Protein AF-A0A5S3QJD7-F1 (afdb_monomer_lite)

Radius of gyration: 11.81 Å; chains: 1; bounding box: 28×22×31 Å

Secondary structure (DSSP, 8-state):
-EEEEEEEE-SS-EEEEEEEEESSHHHHHHHHHHHTGGGPPTT-EEEEEE-SS--EE-TTS-EE--TT--EEEEE---

Foldseek 3Di:
DFKKFKWKDDPQAIDGPDIDDDPDQVRVVVCCVVPPQVVDDARIKIKIWTCPDDFDADPSNYTDDDPPIDIDMGDDDD

Organism: NCBI:txid2583219

Sequence (78 aa):
MNKYYVIRRKEKSDVLETIVEASTVSEAQKFVSENINEDLIEGEMFLIFNDIGPLGFDQGNRVIIPREASLASITRLH

pLDDT: mean 91.23, std 7.46, range [54.97, 97.25]

Structure (mmCIF, N/CA/C/O backbone):
data_AF-A0A5S3QJD7-F1
#
_entry.id   AF-A0A5S3QJD7-F1
#
loop_
_atom_site.group_PDB
_atom_site.id
_atom_site.type_symbol
_atom_site.label_atom_id
_atom_site.label_alt_id
_atom_site.label_comp_id
_atom_site.label_asym_id
_atom_site.label_entity_id
_atom_site.label_seq_id
_atom_site.pdbx_PDB_ins_code
_atom_site.Cartn_x
_atom_site.Cartn_y
_atom_site.Cartn_z
_atom_site.occupancy
_atom_site.B_iso_or_equiv
_atom_site.auth_seq_id
_atom_site.auth_comp_id
_atom_site.auth_asym_id
_atom_site.auth_atom_id
_atom_site.pdbx_PDB_model_num
ATOM 1 N N . MET A 1 1 ? -14.478 -4.998 11.793 1.00 79.56 1 MET A N 1
ATOM 2 C CA . MET A 1 1 ? -13.221 -4.280 11.493 1.00 79.56 1 MET A CA 1
ATOM 3 C C . MET A 1 1 ? -13.067 -4.226 9.988 1.00 79.56 1 MET A C 1
ATOM 5 O O . MET A 1 1 ? -13.463 -5.181 9.328 1.00 79.56 1 MET A O 1
ATOM 9 N N . ASN A 1 2 ? -12.581 -3.104 9.462 1.00 92.75 2 ASN A N 1
ATOM 10 C CA . ASN A 1 2 ? -12.346 -2.920 8.033 1.00 92.75 2 ASN A CA 1
ATOM 11 C C . ASN A 1 2 ? -10.899 -3.295 7.709 1.00 92.75 2 ASN A C 1
ATOM 13 O O . ASN A 1 2 ? -10.020 -3.159 8.561 1.00 92.75 2 ASN A O 1
ATOM 17 N N . LYS A 1 3 ? -10.652 -3.742 6.478 1.00 95.12 3 LYS A N 1
ATOM 18 C CA . LYS A 1 3 ? -9.302 -3.989 5.968 1.00 95.12 3 LYS A CA 1
ATOM 19 C C . LYS A 1 3 ? -8.826 -2.785 5.167 1.00 95.12 3 LYS A C 1
ATOM 21 O O . LYS A 1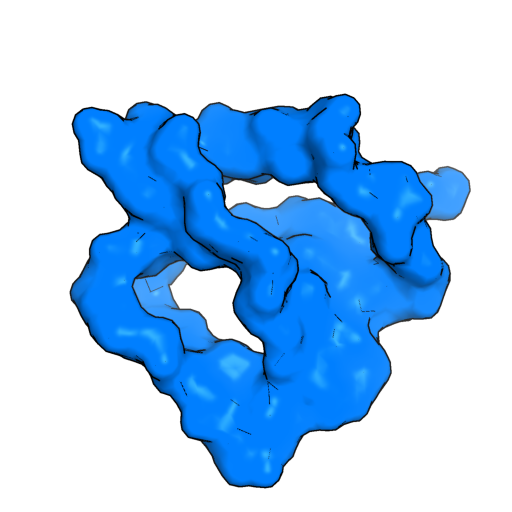 3 ? -9.603 -2.190 4.419 1.00 95.12 3 LYS A O 1
ATOM 26 N N . TYR A 1 4 ? -7.556 -2.444 5.327 1.00 96.38 4 TYR A N 1
ATOM 27 C CA . TYR A 1 4 ? -6.894 -1.371 4.598 1.00 96.38 4 TYR A CA 1
ATOM 28 C C . TYR A 1 4 ? -5.639 -1.913 3.927 1.00 96.38 4 TYR A C 1
ATOM 30 O O . TYR A 1 4 ? -4.785 -2.511 4.585 1.00 96.38 4 TYR A O 1
ATOM 38 N N . TYR A 1 5 ? -5.521 -1.682 2.624 1.00 96.88 5 TYR A N 1
ATOM 39 C CA . TYR A 1 5 ? -4.288 -1.922 1.891 1.00 96.88 5 TYR A CA 1
ATOM 40 C C . TYR A 1 5 ? -3.263 -0.866 2.277 1.00 96.88 5 TYR A C 1
ATOM 42 O O . TYR A 1 5 ? -3.575 0.325 2.284 1.00 96.88 5 TYR A O 1
ATOM 50 N N . VAL A 1 6 ? -2.039 -1.306 2.557 1.00 96.12 6 VAL A N 1
ATOM 51 C CA . VAL A 1 6 ? -0.877 -0.439 2.739 1.00 96.12 6 VAL A CA 1
ATOM 52 C C . VAL A 1 6 ? 0.037 -0.662 1.547 1.00 96.12 6 VAL A C 1
ATOM 54 O O . VAL A 1 6 ? 0.630 -1.727 1.392 1.00 96.12 6 VAL A O 1
ATOM 57 N N . ILE A 1 7 ? 0.119 0.331 0.673 1.00 96.62 7 ILE A N 1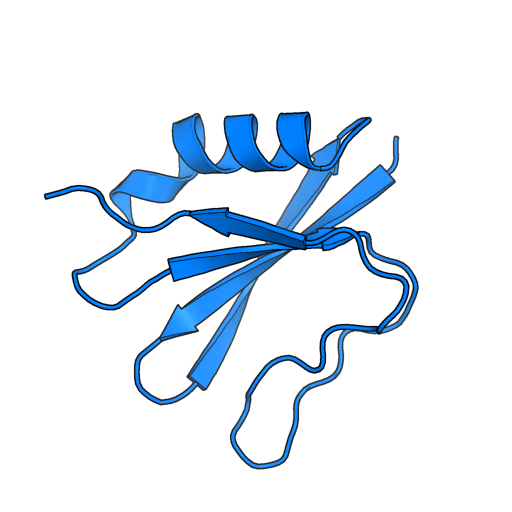
ATOM 58 C CA . ILE A 1 7 ? 0.912 0.271 -0.550 1.00 96.62 7 ILE A CA 1
ATOM 59 C C . ILE A 1 7 ? 2.151 1.126 -0.371 1.00 96.62 7 ILE A C 1
ATOM 61 O O . ILE A 1 7 ? 2.043 2.332 -0.151 1.00 96.62 7 ILE A O 1
ATOM 65 N N . ARG A 1 8 ? 3.327 0.525 -0.522 1.00 95.88 8 ARG A N 1
ATOM 66 C CA . ARG A 1 8 ? 4.578 1.267 -0.629 1.00 95.88 8 ARG A CA 1
ATOM 67 C C . ARG A 1 8 ? 4.739 1.752 -2.061 1.00 95.88 8 ARG A C 1
ATOM 69 O O . ARG A 1 8 ? 4.955 0.958 -2.978 1.00 95.88 8 ARG A O 1
ATOM 76 N N . ARG A 1 9 ? 4.644 3.061 -2.255 1.00 95.62 9 ARG A N 1
ATOM 77 C CA . ARG A 1 9 ? 4.968 3.721 -3.516 1.00 95.62 9 ARG A CA 1
ATOM 78 C C . ARG A 1 9 ? 6.455 4.038 -3.553 1.00 95.62 9 ARG A C 1
ATOM 80 O O . ARG A 1 9 ? 6.963 4.764 -2.702 1.00 95.62 9 ARG A O 1
ATOM 87 N N . LYS A 1 10 ? 7.116 3.511 -4.581 1.00 93.94 10 LYS A N 1
ATOM 88 C CA . LYS A 1 10 ? 8.524 3.748 -4.911 1.00 93.94 10 LYS A CA 1
ATOM 89 C C . LYS A 1 10 ? 8.635 4.610 -6.161 1.00 93.94 10 LYS A C 1
ATOM 91 O O . LYS A 1 10 ? 7.650 4.827 -6.871 1.00 93.94 10 LYS A O 1
ATOM 96 N N . GLU A 1 11 ? 9.853 5.021 -6.505 1.00 92.12 11 GLU A N 1
ATOM 97 C CA . GLU A 1 11 ? 10.118 5.851 -7.688 1.00 92.12 11 GLU A CA 1
ATOM 98 C C . GLU A 1 11 ? 9.512 5.261 -8.974 1.00 92.12 11 GLU A C 1
ATOM 100 O O . GLU A 1 11 ? 8.940 5.996 -9.773 1.00 92.12 11 GLU A O 1
ATOM 105 N N . LYS A 1 12 ? 9.563 3.932 -9.160 1.00 93.00 12 LYS A N 1
ATOM 106 C CA . LYS A 1 12 ? 9.186 3.264 -10.426 1.00 93.00 12 LYS A CA 1
ATOM 107 C C . LYS A 1 12 ? 8.071 2.225 -10.325 1.00 93.00 12 LYS A C 1
ATOM 109 O O . LYS A 1 12 ? 7.637 1.725 -11.352 1.00 93.00 12 LYS A O 1
ATOM 114 N N . SER A 1 13 ? 7.633 1.874 -9.122 1.00 95.50 13 SER A N 1
ATOM 115 C CA . SER A 1 13 ? 6.578 0.877 -8.915 1.00 95.50 13 SER A CA 1
ATOM 116 C C . SER A 1 13 ? 5.888 1.078 -7.573 1.00 95.50 13 SER A C 1
ATOM 118 O O . SER A 1 13 ? 6.441 1.706 -6.671 1.00 95.50 13 SER A O 1
ATOM 120 N N . ASP A 1 14 ? 4.686 0.532 -7.452 1.00 97.25 14 ASP A N 1
ATOM 121 C CA . ASP A 1 14 ? 3.957 0.415 -6.199 1.00 97.25 14 ASP A CA 1
ATOM 122 C C . ASP A 1 14 ? 3.930 -1.066 -5.785 1.00 97.25 14 ASP A C 1
ATOM 124 O O . ASP A 1 14 ? 3.834 -1.955 -6.633 1.00 97.25 14 ASP A O 1
ATOM 128 N N . VAL A 1 15 ? 4.040 -1.349 -4.488 1.00 95.44 15 VAL A N 1
ATOM 129 C CA . VAL A 1 15 ? 4.052 -2.718 -3.949 1.00 95.44 15 VAL A CA 1
ATOM 130 C C . VAL A 1 15 ? 3.097 -2.800 -2.768 1.00 95.44 15 VAL A C 1
ATOM 132 O O . VAL A 1 15 ? 3.051 -1.888 -1.946 1.00 95.44 15 VAL A O 1
ATOM 135 N N . LEU A 1 16 ? 2.334 -3.890 -2.677 1.00 95.44 16 LEU A N 1
ATOM 136 C CA . LEU A 1 16 ? 1.566 -4.188 -1.473 1.00 95.44 16 LEU A CA 1
ATOM 137 C C . LEU A 1 16 ? 2.537 -4.510 -0.336 1.00 95.44 16 LEU A C 1
ATOM 139 O O . LEU A 1 16 ? 3.210 -5.535 -0.375 1.00 95.44 16 LEU A O 1
ATOM 143 N N . GLU A 1 17 ? 2.596 -3.627 0.654 1.00 94.94 17 GLU A N 1
ATOM 144 C CA . GLU A 1 17 ? 3.426 -3.807 1.840 1.00 94.94 17 GLU A CA 1
ATOM 145 C C . GLU A 1 17 ? 2.756 -4.784 2.804 1.00 94.94 17 GLU A C 1
ATOM 147 O O . GLU A 1 17 ? 3.340 -5.777 3.225 1.00 94.94 17 GLU A O 1
ATOM 152 N N . THR A 1 18 ? 1.502 -4.495 3.153 1.00 94.88 18 THR A N 1
ATOM 153 C CA . THR A 1 18 ? 0.713 -5.289 4.093 1.00 94.88 18 THR A CA 1
ATOM 154 C C . THR A 1 18 ? -0.769 -4.919 3.999 1.00 94.88 18 THR A C 1
ATOM 156 O O . THR A 1 18 ? -1.156 -3.964 3.318 1.00 94.88 18 THR A O 1
ATOM 159 N N . ILE A 1 19 ? -1.608 -5.677 4.698 1.00 95.56 19 ILE A N 1
ATOM 160 C CA . ILE A 1 19 ? -3.020 -5.370 4.918 1.00 95.56 19 ILE A CA 1
ATOM 161 C C . ILE A 1 19 ? -3.216 -5.220 6.421 1.00 95.56 19 ILE A C 1
ATOM 163 O O . ILE A 1 19 ? -2.865 -6.121 7.182 1.00 95.56 19 ILE A O 1
ATOM 167 N N . VAL A 1 20 ? -3.786 -4.095 6.846 1.00 95.25 20 VAL A N 1
ATOM 168 C CA . VAL A 1 20 ? -4.044 -3.810 8.264 1.00 95.25 20 VAL A CA 1
ATOM 169 C C . VAL A 1 20 ? -5.539 -3.800 8.547 1.00 95.25 20 VAL A C 1
ATOM 171 O O . VAL A 1 20 ? -6.342 -3.380 7.712 1.00 95.25 20 VAL A O 1
ATOM 174 N N . GLU A 1 21 ? -5.920 -4.258 9.735 1.00 95.44 21 GLU A N 1
ATOM 175 C CA . GLU A 1 21 ? -7.300 -4.191 10.208 1.00 95.44 21 GLU A CA 1
ATOM 176 C C . GLU A 1 21 ? -7.476 -2.986 11.133 1.00 95.44 21 GLU A C 1
ATOM 178 O O . GLU A 1 21 ? -6.763 -2.844 12.124 1.00 95.44 21 GLU A O 1
ATOM 183 N N . ALA A 1 22 ? -8.432 -2.115 10.815 1.00 95.38 22 ALA A N 1
ATOM 184 C CA . ALA A 1 22 ? -8.724 -0.913 11.592 1.00 95.38 22 ALA A CA 1
ATOM 185 C C . ALA A 1 22 ? -10.208 -0.536 11.482 1.00 95.38 22 ALA A C 1
ATOM 187 O O . ALA A 1 22 ? -10.933 -1.025 10.609 1.00 95.38 22 ALA A O 1
ATOM 188 N N . SER A 1 23 ? -10.690 0.341 12.360 1.00 94.69 23 SER A N 1
ATOM 189 C CA . SER A 1 23 ? -12.061 0.863 12.265 1.00 94.69 23 SER A CA 1
ATOM 190 C C . SER A 1 23 ? -12.149 1.997 11.247 1.00 94.69 23 SER A C 1
ATOM 192 O O . SER A 1 23 ? -13.163 2.137 10.564 1.00 94.69 23 SER A O 1
ATOM 194 N N . THR A 1 24 ? -11.079 2.789 11.123 1.00 95.12 24 THR A N 1
ATOM 195 C CA . THR A 1 24 ? -11.006 3.963 10.243 1.00 95.12 24 THR A CA 1
ATOM 196 C C . THR A 1 24 ? -9.671 4.045 9.501 1.00 95.12 24 THR A C 1
ATOM 198 O O . THR A 1 24 ? -8.672 3.459 9.917 1.00 95.12 24 THR A O 1
ATOM 201 N N . VAL A 1 25 ? -9.634 4.833 8.418 1.00 95.38 25 VAL A N 1
ATOM 202 C CA . VAL A 1 25 ? -8.388 5.098 7.678 1.00 95.38 25 VAL A CA 1
ATOM 203 C C . VAL A 1 25 ? -7.360 5.825 8.550 1.00 95.38 25 VAL A C 1
ATOM 205 O O . VAL A 1 25 ? -6.169 5.567 8.431 1.00 95.38 25 VAL A O 1
ATOM 208 N N . SER A 1 26 ? -7.808 6.683 9.473 1.00 95.50 26 SER A N 1
ATOM 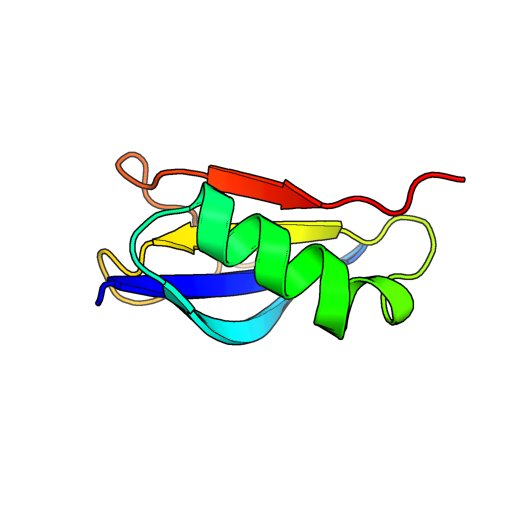209 C CA . SER A 1 26 ? -6.935 7.393 10.412 1.00 95.50 26 SER A CA 1
ATOM 210 C C . SER A 1 26 ? -6.292 6.451 11.428 1.00 95.50 26 SER A C 1
ATOM 212 O O . SER A 1 26 ? -5.118 6.611 11.748 1.00 95.50 26 SER A O 1
ATOM 214 N N . GLU A 1 27 ? -7.024 5.441 11.908 1.00 95.69 27 GLU A N 1
ATOM 215 C CA . GLU A 1 27 ? -6.453 4.385 12.754 1.00 95.69 27 GLU A CA 1
ATOM 216 C C . GLU A 1 27 ? -5.422 3.550 11.988 1.00 95.69 27 GLU A C 1
ATOM 218 O O . GLU A 1 27 ? -4.326 3.325 12.498 1.00 95.69 27 GLU A O 1
ATOM 223 N N . ALA A 1 28 ? -5.736 3.153 10.750 1.00 95.44 28 ALA A N 1
ATOM 224 C CA . ALA A 1 28 ? -4.790 2.446 9.888 1.00 95.44 28 ALA A CA 1
ATOM 225 C C . ALA A 1 28 ? -3.527 3.288 9.631 1.00 95.44 28 ALA A C 1
ATOM 227 O O . ALA A 1 28 ? -2.411 2.788 9.751 1.00 95.44 28 ALA A O 1
ATOM 228 N N . GLN A 1 29 ? -3.689 4.583 9.345 1.00 95.25 29 GLN A N 1
ATOM 229 C CA . GLN A 1 29 ? -2.581 5.519 9.162 1.00 95.25 29 GLN A CA 1
ATOM 230 C C . GLN A 1 29 ? -1.718 5.633 10.417 1.00 95.25 29 GLN A C 1
ATOM 232 O O . GLN A 1 29 ? -0.495 5.550 10.323 1.00 95.25 29 GLN A O 1
ATOM 237 N N . LYS A 1 30 ? -2.337 5.777 11.592 1.00 94.56 30 LYS A N 1
ATOM 238 C CA . LYS A 1 30 ? -1.613 5.836 12.863 1.00 94.56 30 LYS A CA 1
ATOM 239 C C . LYS A 1 30 ? -0.792 4.565 13.084 1.00 94.56 30 LYS A C 1
ATOM 241 O O . LYS A 1 30 ? 0.407 4.669 13.332 1.00 94.56 30 LYS A O 1
ATOM 246 N N . PHE A 1 31 ? -1.402 3.393 12.893 1.00 93.69 31 PHE A N 1
ATOM 247 C CA . PHE A 1 31 ? -0.719 2.106 13.011 1.00 93.69 31 PHE A CA 1
ATOM 248 C C . PHE A 1 31 ? 0.503 2.013 12.088 1.00 93.69 31 PHE A C 1
ATOM 250 O O . PHE A 1 31 ? 1.593 1.682 12.550 1.00 93.69 31 PHE A O 1
ATOM 257 N N . VAL A 1 32 ? 0.357 2.353 10.802 1.00 93.38 32 VAL A N 1
ATOM 258 C CA . VAL A 1 32 ? 1.480 2.326 9.847 1.00 93.38 32 VAL A CA 1
ATOM 259 C C . VAL A 1 32 ? 2.563 3.331 10.247 1.00 93.38 32 VAL A C 1
ATOM 261 O O . VAL A 1 32 ? 3.748 3.006 10.178 1.00 93.38 32 VAL A O 1
ATOM 264 N N . SER A 1 33 ? 2.175 4.522 10.719 1.00 91.62 33 SER A N 1
ATOM 265 C CA . SER A 1 33 ? 3.131 5.545 11.157 1.00 91.62 33 SER A CA 1
ATOM 266 C C . SER A 1 33 ? 3.976 5.098 12.352 1.00 91.62 33 SER A C 1
ATOM 268 O O . SER A 1 33 ? 5.159 5.416 12.407 1.00 91.62 33 SER A O 1
ATOM 270 N N . GLU A 1 34 ? 3.381 4.337 13.274 1.00 90.56 34 GLU A N 1
ATOM 271 C CA . GLU A 1 34 ? 4.021 3.889 14.513 1.00 90.56 34 GLU A CA 1
ATOM 272 C C . GLU A 1 34 ? 4.842 2.604 14.330 1.00 90.56 34 GLU A C 1
ATOM 274 O O . GLU A 1 34 ? 5.765 2.376 15.103 1.00 90.56 34 GLU A O 1
ATOM 279 N N . ASN A 1 35 ? 4.519 1.766 13.334 1.00 88.31 35 ASN A N 1
ATOM 280 C CA . ASN A 1 35 ? 5.079 0.410 13.232 1.00 88.31 35 ASN A CA 1
ATOM 281 C C . ASN A 1 35 ? 5.899 0.131 11.962 1.00 88.31 35 ASN A C 1
ATOM 283 O O . ASN A 1 35 ? 6.652 -0.835 11.955 1.00 88.31 35 ASN A O 1
ATOM 287 N N . ILE A 1 36 ? 5.730 0.903 10.880 1.00 81.69 36 ILE A N 1
ATOM 288 C CA . ILE A 1 36 ? 6.299 0.563 9.553 1.00 81.6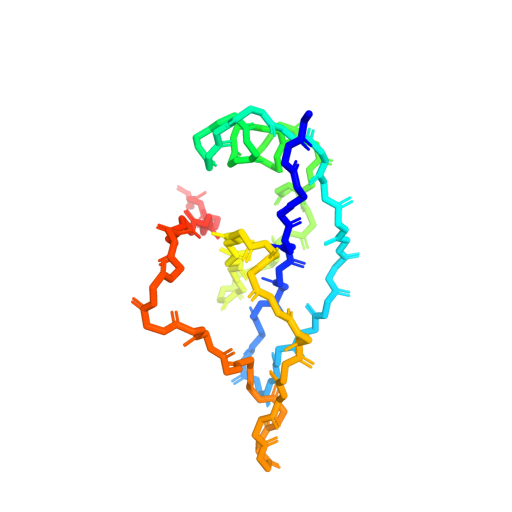9 36 ILE A CA 1
ATOM 289 C C . ILE A 1 36 ? 7.019 1.758 8.901 1.00 81.69 36 ILE A C 1
ATOM 291 O O . ILE A 1 36 ? 7.792 1.603 7.961 1.00 81.69 36 ILE A O 1
ATOM 295 N N . ASN A 1 37 ? 6.800 2.981 9.390 1.00 76.19 37 ASN A N 1
ATOM 296 C CA . ASN A 1 37 ? 7.350 4.197 8.781 1.00 76.19 37 ASN A CA 1
ATOM 297 C C . ASN A 1 37 ? 8.889 4.245 8.743 1.00 76.19 37 ASN A C 1
ATOM 299 O O . ASN A 1 37 ? 9.455 4.877 7.855 1.00 76.19 37 ASN A O 1
ATOM 303 N N . GLU A 1 38 ? 9.570 3.577 9.676 1.00 74.69 38 GLU A N 1
ATOM 304 C CA . GLU A 1 38 ? 11.040 3.538 9.715 1.00 74.69 38 GLU A CA 1
ATOM 305 C C . GLU A 1 38 ? 11.652 2.894 8.460 1.00 74.69 38 GLU A C 1
ATOM 307 O O . GLU A 1 38 ? 12.777 3.230 8.084 1.00 74.69 38 GLU A O 1
ATOM 312 N N . ASP A 1 39 ? 10.883 2.055 7.758 1.00 75.69 39 ASP A N 1
ATOM 313 C CA . ASP A 1 39 ? 11.317 1.396 6.530 1.00 75.69 39 ASP A CA 1
ATOM 314 C C . ASP A 1 39 ? 11.228 2.294 5.286 1.00 75.69 39 ASP A C 1
ATOM 316 O O . ASP A 1 39 ? 11.697 1.885 4.218 1.00 75.69 39 ASP A O 1
ATOM 320 N N . LEU A 1 40 ? 10.615 3.484 5.369 1.00 84.69 40 LEU A N 1
ATOM 321 C CA . LEU A 1 40 ? 10.570 4.414 4.239 1.00 84.69 40 LEU A CA 1
ATOM 322 C C . LEU A 1 40 ? 11.939 5.064 4.022 1.00 84.69 40 LEU A C 1
ATOM 324 O O . LEU A 1 40 ? 12.499 5.729 4.902 1.00 84.69 40 LEU A O 1
ATOM 328 N N . ILE A 1 41 ? 12.449 4.941 2.799 1.00 86.94 41 ILE A N 1
ATOM 329 C CA . ILE A 1 41 ? 13.578 5.749 2.329 1.00 86.94 41 ILE A CA 1
ATOM 330 C C . ILE A 1 41 ? 13.084 7.070 1.724 1.00 86.94 41 ILE A C 1
ATOM 332 O O . ILE A 1 41 ? 11.894 7.263 1.470 1.00 86.94 41 ILE A O 1
ATOM 336 N N . GLU A 1 42 ? 14.008 8.000 1.497 1.00 84.88 42 GLU A N 1
ATOM 337 C CA . GLU A 1 42 ? 13.703 9.273 0.845 1.00 84.88 42 GLU A CA 1
ATOM 338 C C . GLU A 1 42 ? 13.058 9.053 -0.535 1.00 84.88 42 GLU A C 1
ATOM 340 O O . GLU A 1 42 ? 13.525 8.246 -1.338 1.00 84.88 42 GLU A O 1
ATOM 345 N N . GLY A 1 43 ? 11.951 9.756 -0.791 1.00 87.00 43 GLY A N 1
ATOM 346 C CA . GLY A 1 43 ? 11.167 9.626 -2.023 1.00 87.00 43 GLY A CA 1
ATOM 347 C C . GLY A 1 43 ? 10.156 8.471 -2.041 1.00 87.00 43 GLY A C 1
ATOM 348 O O . GLY A 1 43 ? 9.328 8.424 -2.953 1.00 87.00 43 GLY A O 1
ATOM 349 N N . GLU A 1 44 ? 10.165 7.572 -1.050 1.00 92.94 44 GLU A N 1
ATOM 350 C CA . GLU A 1 44 ? 9.095 6.587 -0.863 1.00 92.94 44 GLU A CA 1
ATOM 351 C C . GLU A 1 44 ? 7.948 7.148 -0.011 1.00 92.94 44 GLU A C 1
ATOM 353 O O . GLU A 1 44 ? 8.112 8.056 0.811 1.00 92.94 44 GLU A O 1
ATOM 358 N N . MET A 1 45 ? 6.757 6.581 -0.200 1.00 94.69 45 MET A N 1
ATOM 359 C CA . MET A 1 45 ? 5.589 6.896 0.618 1.00 94.69 45 MET A CA 1
ATOM 360 C C . MET A 1 45 ? 4.687 5.678 0.790 1.00 94.69 45 MET A C 1
ATOM 362 O O . MET A 1 45 ? 4.615 4.822 -0.093 1.00 94.69 45 MET A O 1
ATOM 366 N N . PHE A 1 46 ? 3.933 5.634 1.884 1.00 96.19 46 PHE A N 1
ATOM 367 C CA . PHE A 1 46 ? 2.816 4.706 2.020 1.00 96.19 46 PHE A CA 1
ATOM 368 C C . PHE A 1 46 ? 1.512 5.357 1.569 1.00 96.19 46 PHE A C 1
ATOM 370 O O . PHE A 1 46 ? 1.227 6.507 1.907 1.00 96.19 46 PHE A O 1
ATOM 377 N N . LEU A 1 47 ? 0.706 4.597 0.836 1.00 96.00 47 LEU A N 1
ATOM 378 C CA . LEU A 1 47 ? -0.682 4.896 0.507 1.00 96.00 47 LEU A CA 1
ATOM 379 C C . LEU A 1 47 ? -1.559 3.898 1.246 1.00 96.00 47 LEU A C 1
ATOM 381 O O . LEU A 1 47 ? -1.320 2.694 1.176 1.00 96.00 47 LEU A O 1
ATOM 385 N N . ILE A 1 48 ? -2.561 4.400 1.952 1.00 96.25 48 ILE A N 1
ATOM 386 C CA . ILE A 1 48 ? -3.414 3.596 2.818 1.00 96.25 48 ILE A CA 1
ATOM 387 C C . ILE A 1 48 ? -4.851 3.847 2.416 1.00 96.25 48 ILE A C 1
ATOM 389 O O . ILE A 1 48 ? -5.318 4.984 2.473 1.00 96.25 48 ILE A O 1
ATOM 393 N N . PHE A 1 49 ? -5.549 2.798 2.004 1.00 96.06 49 PHE A N 1
ATOM 394 C CA . PHE A 1 49 ? -6.944 2.914 1.602 1.00 96.06 49 PHE A CA 1
ATOM 395 C C . PHE A 1 49 ? -7.717 1.627 1.853 1.00 96.06 49 PHE A C 1
ATOM 397 O O . PHE A 1 49 ? -7.146 0.546 1.988 1.00 96.06 49 PHE A O 1
ATOM 404 N N . ASN A 1 50 ? -9.030 1.763 1.991 1.00 94.00 50 ASN A N 1
ATOM 405 C CA . ASN A 1 50 ? -9.930 0.664 2.315 1.00 94.00 50 ASN A CA 1
ATOM 406 C C . ASN A 1 50 ? -9.986 -0.391 1.205 1.00 94.00 50 ASN A C 1
ATOM 408 O O . ASN A 1 50 ? -10.019 -0.078 0.015 1.00 94.00 50 ASN A O 1
ATOM 412 N N . ASP A 1 51 ? -10.078 -1.647 1.628 1.00 90.31 51 ASP A N 1
ATOM 413 C CA . ASP A 1 51 ? -10.320 -2.801 0.770 1.00 90.31 51 ASP A CA 1
ATOM 414 C C . ASP A 1 51 ? -11.794 -2.839 0.330 1.00 90.31 51 ASP A C 1
ATOM 416 O O . ASP A 1 51 ? -12.636 -3.496 0.941 1.00 90.31 51 ASP A O 1
ATOM 420 N N . ILE A 1 52 ? -12.128 -2.051 -0.697 1.00 87.50 52 ILE A N 1
ATOM 421 C CA . ILE A 1 52 ? -13.466 -2.015 -1.326 1.00 87.50 52 ILE A CA 1
ATOM 422 C C . ILE A 1 52 ? -13.558 -2.847 -2.606 1.00 87.50 52 ILE A C 1
ATOM 424 O O . ILE A 1 52 ? -14.541 -2.762 -3.341 1.00 87.50 52 ILE A O 1
ATOM 428 N N . GLY A 1 53 ? -12.546 -3.665 -2.877 1.00 86.31 53 GLY A N 1
ATOM 429 C CA . GLY A 1 53 ? -12.489 -4.525 -4.046 1.00 86.31 53 GLY A CA 1
ATOM 430 C C . GLY A 1 53 ? -11.080 -5.055 -4.296 1.00 86.31 53 GLY A C 1
ATOM 431 O O . GLY A 1 53 ? -10.142 -4.692 -3.585 1.00 86.31 53 GLY A O 1
ATOM 432 N N . PRO A 1 54 ? -10.915 -5.904 -5.325 1.00 88.25 54 PRO A N 1
ATOM 433 C CA . PRO A 1 54 ? -9.618 -6.466 -5.665 1.00 88.25 54 PRO A CA 1
ATOM 434 C C . PRO A 1 54 ? -8.585 -5.370 -5.926 1.00 88.25 54 PRO A C 1
ATOM 436 O O . PRO A 1 54 ? -8.835 -4.435 -6.690 1.00 88.25 54 PRO A O 1
ATOM 439 N N . LEU A 1 55 ? -7.408 -5.517 -5.321 1.00 92.81 55 LEU A N 1
ATOM 440 C CA . LEU A 1 55 ? -6.280 -4.632 -5.569 1.00 92.81 55 LEU A CA 1
ATOM 441 C C . LEU A 1 55 ? -5.828 -4.756 -7.033 1.00 92.81 55 LEU A C 1
ATOM 443 O O . LEU A 1 55 ? -5.452 -5.838 -7.485 1.00 92.81 55 LEU A O 1
ATOM 447 N N . GLY A 1 56 ? -5.870 -3.648 -7.769 1.00 94.25 56 GLY A N 1
ATOM 448 C CA . GLY A 1 56 ? -5.447 -3.577 -9.166 1.00 94.25 56 GLY A CA 1
ATOM 449 C C . GLY A 1 56 ? -4.148 -2.796 -9.335 1.00 94.25 56 GLY A C 1
ATOM 450 O O . GLY A 1 56 ? -3.897 -1.840 -8.601 1.00 94.25 56 GLY A O 1
ATOM 451 N N . PHE A 1 57 ? -3.357 -3.169 -10.340 1.00 96.00 57 PHE A N 1
ATOM 452 C CA . PHE A 1 57 ? -2.173 -2.429 -10.775 1.00 96.00 57 PHE A CA 1
ATOM 453 C C . PHE A 1 57 ? -2.255 -2.132 -12.275 1.00 96.00 57 PHE A C 1
ATOM 455 O O . PHE A 1 57 ? -2.800 -2.931 -13.039 1.00 96.00 57 PHE A O 1
ATOM 462 N N . ASP A 1 58 ? -1.739 -0.979 -12.694 1.00 95.81 58 ASP A N 1
ATOM 463 C CA . ASP A 1 58 ? -1.638 -0.608 -14.105 1.00 95.81 58 ASP A CA 1
ATOM 464 C C . ASP A 1 58 ? -0.397 -1.220 -14.791 1.00 95.81 58 ASP A C 1
ATOM 466 O O . ASP A 1 58 ? 0.379 -1.965 -14.189 1.00 95.81 58 ASP A O 1
ATOM 470 N N . GLN A 1 59 ? -0.188 -0.896 -16.073 1.00 94.69 59 GLN A N 1
ATOM 471 C CA . GLN A 1 59 ? 0.963 -1.388 -16.847 1.00 94.69 59 GLN A CA 1
ATOM 472 C C . GLN A 1 59 ? 2.325 -0.936 -16.289 1.00 94.69 59 GLN A C 1
ATOM 474 O O . GLN A 1 59 ? 3.335 -1.585 -16.554 1.00 94.69 59 GLN A O 1
ATOM 479 N N . GLY A 1 60 ? 2.366 0.161 -15.530 1.00 95.31 60 GLY A N 1
ATOM 480 C CA . GLY A 1 60 ? 3.555 0.666 -14.845 1.00 95.31 60 GLY A CA 1
ATOM 481 C C . GLY A 1 60 ? 3.710 0.127 -13.422 1.00 95.31 60 GLY A C 1
ATOM 482 O O . GLY A 1 60 ? 4.518 0.656 -12.659 1.00 95.31 60 GLY A O 1
ATOM 483 N N . ASN A 1 61 ? 2.929 -0.890 -13.047 1.00 95.62 61 ASN A N 1
ATOM 484 C CA . ASN A 1 61 ? 2.850 -1.431 -11.696 1.00 95.62 61 ASN A CA 1
ATOM 485 C C . ASN A 1 61 ? 2.499 -0.359 -10.649 1.00 95.62 61 ASN A C 1
ATOM 487 O O . ASN A 1 61 ? 3.019 -0.383 -9.531 1.00 95.62 61 ASN A O 1
ATOM 491 N N . ARG A 1 62 ? 1.646 0.606 -11.009 1.00 96.69 62 ARG A N 1
ATOM 492 C CA . ARG A 1 62 ? 1.055 1.571 -10.075 1.00 96.69 62 ARG A CA 1
ATOM 493 C C . ARG A 1 62 ? -0.278 1.075 -9.585 1.00 96.69 62 ARG A C 1
ATOM 495 O O . ARG A 1 62 ? -1.063 0.542 -10.365 1.00 96.69 62 ARG A O 1
ATOM 502 N N . VAL A 1 63 ? -0.539 1.275 -8.300 1.00 96.44 63 VAL A N 1
ATOM 503 C CA . VAL A 1 63 ? -1.812 0.858 -7.728 1.00 96.44 63 VAL A CA 1
ATOM 504 C C . VAL A 1 63 ? -2.951 1.685 -8.322 1.00 96.44 63 VAL A C 1
ATOM 506 O O . VAL A 1 63 ? -2.885 2.915 -8.398 1.00 96.44 63 VAL A O 1
ATOM 509 N N . ILE A 1 64 ? -4.013 1.000 -8.731 1.00 94.81 64 ILE A N 1
ATOM 510 C CA . ILE A 1 64 ? -5.261 1.613 -9.173 1.00 94.81 64 ILE A CA 1
ATOM 511 C C . ILE A 1 64 ? -6.113 1.829 -7.924 1.00 94.81 64 ILE A C 1
ATOM 513 O O . ILE A 1 64 ? -6.692 0.887 -7.387 1.00 94.81 64 ILE A O 1
ATOM 517 N N . ILE A 1 65 ? -6.164 3.071 -7.443 1.00 91.62 65 ILE A N 1
ATOM 518 C CA . ILE A 1 65 ? -6.957 3.437 -6.265 1.00 91.62 65 ILE A CA 1
ATOM 519 C C . ILE A 1 65 ? -8.418 3.621 -6.703 1.00 91.62 65 ILE A C 1
ATOM 521 O O . ILE A 1 65 ? -8.678 4.463 -7.572 1.00 91.62 65 ILE A O 1
ATOM 525 N N . PRO A 1 66 ? -9.380 2.869 -6.137 1.00 89.62 66 PRO A N 1
ATOM 526 C CA . PRO A 1 66 ? -10.792 3.052 -6.459 1.00 89.62 66 PRO A CA 1
ATOM 527 C C . PRO A 1 66 ? -11.271 4.460 -6.077 1.00 89.62 66 PRO A C 1
ATOM 529 O O . PRO A 1 66 ? -10.820 5.028 -5.082 1.00 89.62 66 PRO A O 1
ATOM 532 N N . ARG A 1 67 ? -12.202 5.037 -6.846 1.00 87.81 67 ARG A N 1
ATOM 533 C CA . ARG A 1 67 ? -12.654 6.429 -6.636 1.00 87.81 67 ARG A CA 1
ATOM 534 C C . ARG A 1 67 ? -13.385 6.625 -5.312 1.00 87.81 67 ARG A C 1
ATOM 536 O O . ARG A 1 67 ? -13.368 7.716 -4.756 1.00 87.81 67 ARG A O 1
ATOM 543 N N . GLU A 1 68 ? -14.024 5.573 -4.828 1.00 89.19 68 GLU A N 1
ATOM 544 C CA . GLU A 1 68 ? -14.797 5.539 -3.593 1.00 89.19 68 GLU A CA 1
ATOM 545 C C . GLU A 1 68 ? -13.912 5.260 -2.365 1.00 89.19 68 GLU A C 1
ATOM 547 O O . GLU A 1 68 ? -14.417 5.173 -1.244 1.00 89.19 68 GLU A O 1
ATOM 552 N N . ALA A 1 69 ? -12.599 5.082 -2.561 1.00 88.62 69 ALA A N 1
ATOM 553 C CA . ALA A 1 69 ? -11.684 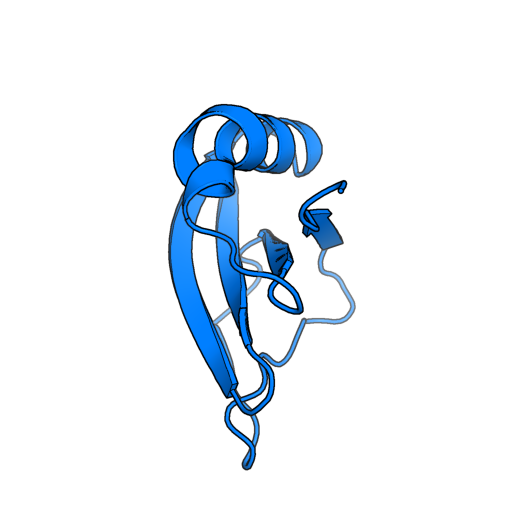4.740 -1.489 1.00 88.62 69 ALA A CA 1
ATOM 554 C C . ALA A 1 69 ? -11.308 5.973 -0.655 1.00 88.62 69 ALA A C 1
ATOM 556 O O . ALA A 1 69 ? -10.913 7.016 -1.178 1.00 88.62 69 ALA A O 1
ATOM 557 N N . SER A 1 70 ? -11.361 5.825 0.666 1.00 90.25 70 SER A N 1
ATOM 558 C CA . SER A 1 70 ? -10.787 6.788 1.601 1.00 90.25 70 SER A CA 1
ATOM 559 C C . SER A 1 70 ? -9.276 6.611 1.618 1.00 90.25 70 SER A C 1
ATOM 561 O O . SER A 1 70 ? -8.787 5.575 2.066 1.00 90.25 70 SER A O 1
ATOM 563 N N . LEU A 1 71 ? -8.546 7.624 1.151 1.00 93.50 71 LEU A N 1
ATOM 564 C CA . LEU A 1 71 ? -7.093 7.593 1.016 1.00 93.50 71 LEU A CA 1
ATOM 565 C C . LEU A 1 71 ? -6.407 8.409 2.117 1.00 93.50 71 LEU A C 1
ATOM 567 O O . LEU A 1 71 ? -6.726 9.577 2.330 1.00 93.50 71 LEU A O 1
ATOM 571 N N . ALA A 1 72 ? -5.406 7.808 2.749 1.00 94.06 72 ALA A N 1
ATOM 572 C CA . ALA A 1 72 ? -4.399 8.492 3.546 1.00 94.06 72 ALA A CA 1
ATOM 573 C C . ALA A 1 72 ? -3.004 8.209 2.978 1.00 94.06 72 ALA A C 1
ATOM 575 O O . ALA A 1 72 ? -2.778 7.200 2.307 1.00 94.06 72 ALA A O 1
ATOM 576 N N . SER A 1 73 ? -2.055 9.094 3.266 1.00 93.81 73 SER A N 1
ATOM 577 C CA . SER A 1 73 ? -0.663 8.923 2.864 1.00 93.81 73 SER A CA 1
ATOM 578 C C . SER A 1 73 ? 0.297 9.221 4.004 1.00 93.81 73 SER A C 1
ATOM 580 O O . SER A 1 73 ? 0.021 10.079 4.845 1.00 93.81 73 SER A O 1
ATOM 582 N N . ILE A 1 74 ? 1.438 8.540 4.003 1.00 91.56 74 ILE A N 1
ATOM 583 C CA . ILE A 1 74 ? 2.549 8.790 4.922 1.00 91.56 74 ILE A CA 1
ATOM 584 C C . ILE A 1 74 ? 3.807 8.972 4.089 1.00 91.56 74 ILE A C 1
ATOM 586 O O . ILE A 1 74 ? 4.146 8.120 3.272 1.00 91.56 74 ILE A O 1
ATOM 590 N N . THR A 1 75 ? 4.488 10.086 4.308 1.00 89.44 75 THR A N 1
ATOM 591 C CA . THR A 1 75 ? 5.809 10.379 3.755 1.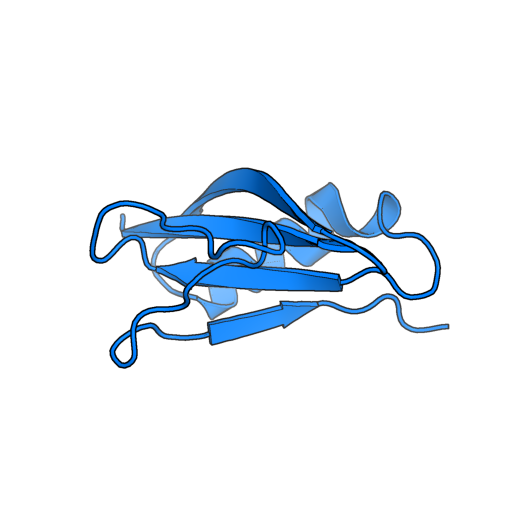00 89.44 75 THR A CA 1
ATOM 592 C C . THR A 1 75 ? 6.783 10.508 4.911 1.00 89.44 75 THR A C 1
ATOM 594 O O . THR A 1 75 ? 6.408 10.996 5.982 1.00 89.44 75 THR A O 1
ATOM 597 N N . ARG A 1 76 ? 8.044 10.141 4.697 1.00 78.44 76 ARG A N 1
ATOM 598 C CA . ARG A 1 76 ? 9.095 10.454 5.663 1.00 78.44 76 ARG A CA 1
ATOM 599 C C . ARG A 1 76 ? 9.220 11.977 5.789 1.00 78.44 76 ARG A C 1
ATOM 601 O O . ARG A 1 76 ? 9.437 12.661 4.792 1.00 78.44 76 ARG A O 1
ATOM 608 N N . LEU A 1 77 ? 9.035 12.505 6.997 1.00 61.75 77 LEU A N 1
ATOM 609 C CA . LEU A 1 77 ? 9.373 13.891 7.317 1.00 61.75 77 LEU A CA 1
ATOM 610 C C . LEU A 1 77 ? 10.877 13.930 7.611 1.00 61.75 77 LEU A C 1
ATOM 612 O O . LEU A 1 77 ? 11.353 13.141 8.429 1.00 61.75 77 LEU A O 1
ATOM 616 N N . HIS A 1 78 ? 11.607 14.768 6.874 1.00 54.97 78 HIS A N 1
ATOM 617 C CA . HIS A 1 78 ? 13.029 15.031 7.100 1.00 54.97 78 HIS A CA 1
ATOM 618 C C . HIS A 1 78 ? 13.270 15.760 8.421 1.00 54.97 78 HIS A C 1
ATOM 620 O O . HIS A 1 78 ? 12.434 16.624 8.773 1.00 54.97 78 HIS A O 1
#